Protein AF-A0A957IHB5-F1 (afdb_monomer_lite)

pLDDT: mean 93.94, std 7.23, range [44.59, 98.75]

Foldseek 3Di:
DLLLQLLVLLLVLCVVQVVVVLNVLSVVSNVVCVVLCVQCPPVHPDDCPPVNVVVSVVSLVVSLVVRDQVPADPLQLNCLSCLLCVQVVLQLCLLCVLCVVVVHDSPDDDQLGQLSLVVVVVDDSNRSVVVSSVSSNVSSVVSVVSRVDDNVRRVVVVVVSVVVSVVVSVVSSVVVVD

Secondary structure (DSSP, 8-state):
-HHHHHHHHHHHHHHHTT-HHHHHHHHHHHHHHHHHHHHHSSSPSS--HHHHHHHHHHHHHHHHHH---TTS-HHHHTTHHHHHTHHHHHHHHHHHHHHHHTT--TTS--S-SHHHHHHHTT--HHHHHHHHHHHHHHHHHHHHHHHH--HHHHHHHHHHHHHHHHHHHHHHHHTT--

Structure (mmCIF, N/CA/C/O backbone):
data_AF-A0A957IHB5-F1
#
_entry.id   AF-A0A957IHB5-F1
#
loop_
_atom_site.group_PDB
_atom_site.id
_atom_site.type_symbol
_atom_site.label_atom_id
_atom_site.label_alt_id
_atom_site.label_comp_id
_atom_site.label_asym_id
_atom_site.label_entity_id
_atom_site.label_seq_id
_atom_site.pdbx_PDB_ins_code
_atom_site.Cartn_x
_atom_site.Cartn_y
_atom_site.Cartn_z
_atom_site.occupancy
_atom_site.B_iso_or_equiv
_atom_site.auth_seq_id
_atom_site.auth_comp_id
_atom_site.auth_asym_id
_atom_site.auth_atom_id
_atom_site.pdbx_PDB_model_num
ATOM 1 N N . GLY A 1 1 ? -1.964 -6.728 8.316 1.00 93.25 1 GLY A N 1
ATOM 2 C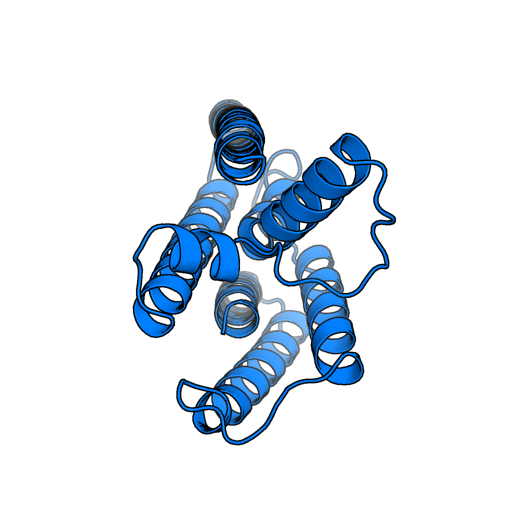 CA . GLY A 1 1 ? -2.882 -7.056 7.211 1.00 93.25 1 GLY A CA 1
ATOM 3 C C . GLY A 1 1 ? -2.445 -6.379 5.936 1.00 93.25 1 GLY A C 1
ATOM 4 O O . GLY A 1 1 ? -1.587 -6.915 5.257 1.00 93.25 1 GLY A O 1
ATOM 5 N N . VAL A 1 2 ? -2.941 -5.168 5.668 1.00 96.56 2 VAL A N 1
ATOM 6 C CA . VAL A 1 2 ? -2.570 -4.372 4.478 1.00 96.56 2 VAL A CA 1
ATOM 7 C C . VAL A 1 2 ? -1.049 -4.201 4.346 1.00 96.56 2 VAL A C 1
ATOM 9 O O . VAL A 1 2 ? -0.503 -4.424 3.274 1.00 96.56 2 VAL A O 1
ATOM 12 N N . SER A 1 3 ? -0.344 -3.939 5.452 1.00 97.50 3 SER A N 1
ATOM 13 C CA . SER A 1 3 ? 1.126 -3.877 5.469 1.00 97.50 3 SER A CA 1
ATOM 14 C C . SER A 1 3 ? 1.810 -5.183 5.049 1.00 97.50 3 SER A C 1
ATOM 16 O O . SER A 1 3 ? 2.853 -5.137 4.413 1.00 97.50 3 SER A O 1
ATOM 18 N N . ALA A 1 4 ? 1.218 -6.342 5.367 1.00 98.25 4 ALA A N 1
ATOM 19 C CA . ALA A 1 4 ? 1.737 -7.640 4.934 1.00 98.25 4 ALA A CA 1
ATOM 20 C C . ALA A 1 4 ? 1.576 -7.804 3.418 1.00 98.25 4 ALA A C 1
ATOM 22 O O . ALA A 1 4 ? 2.503 -8.237 2.751 1.00 98.25 4 ALA A O 1
ATOM 23 N N . VAL A 1 5 ? 0.424 -7.401 2.870 1.00 98.50 5 VAL A N 1
ATOM 24 C CA . VAL A 1 5 ? 0.186 -7.416 1.420 1.00 98.50 5 VAL A CA 1
ATOM 25 C C . VAL A 1 5 ? 1.230 -6.552 0.709 1.00 98.50 5 VAL A C 1
ATOM 27 O O . VAL A 1 5 ? 1.926 -7.049 -0.168 1.00 98.50 5 VAL A O 1
ATOM 30 N N . ALA A 1 6 ? 1.419 -5.304 1.145 1.00 98.56 6 ALA A N 1
ATOM 31 C CA . ALA A 1 6 ? 2.432 -4.417 0.574 1.00 98.56 6 ALA A CA 1
ATOM 32 C C . ALA A 1 6 ? 3.856 -4.996 0.687 1.00 98.56 6 ALA A C 1
ATOM 34 O O . ALA A 1 6 ? 4.586 -5.033 -0.302 1.00 98.56 6 ALA A O 1
ATOM 35 N N . ALA A 1 7 ? 4.232 -5.513 1.864 1.00 98.69 7 ALA A N 1
ATOM 36 C CA . ALA A 1 7 ? 5.534 -6.145 2.078 1.00 98.69 7 ALA A CA 1
ATOM 37 C C . ALA A 1 7 ? 5.755 -7.365 1.168 1.00 98.69 7 ALA A C 1
ATOM 39 O O . ALA A 1 7 ? 6.867 -7.562 0.694 1.00 98.69 7 ALA A O 1
ATOM 40 N N . ALA A 1 8 ? 4.713 -8.150 0.875 1.00 98.75 8 ALA A N 1
ATOM 41 C CA . ALA A 1 8 ? 4.806 -9.286 -0.040 1.00 98.75 8 ALA A CA 1
ATOM 42 C C . ALA A 1 8 ? 5.110 -8.855 -1.484 1.00 98.75 8 ALA A C 1
ATOM 44 O O . ALA A 1 8 ? 5.952 -9.472 -2.133 1.00 98.75 8 ALA A O 1
ATOM 45 N N . PHE A 1 9 ? 4.493 -7.774 -1.977 1.00 98.69 9 PHE A N 1
ATOM 46 C CA . PHE A 1 9 ? 4.814 -7.232 -3.304 1.00 98.69 9 PHE A CA 1
ATOM 47 C C . PHE A 1 9 ? 6.222 -6.640 -3.365 1.00 98.69 9 PHE A C 1
ATOM 49 O O . PHE A 1 9 ? 6.938 -6.883 -4.332 1.00 98.69 9 PHE A O 1
ATOM 56 N N . ILE A 1 10 ? 6.645 -5.910 -2.328 1.00 98.69 10 ILE A N 1
ATOM 57 C CA . ILE A 1 10 ? 8.015 -5.382 -2.244 1.00 98.69 10 ILE A CA 1
ATOM 58 C C . ILE A 1 10 ? 9.030 -6.528 -2.201 1.00 98.69 10 ILE A C 1
ATOM 60 O O . ILE A 1 10 ? 10.036 -6.470 -2.902 1.00 98.69 10 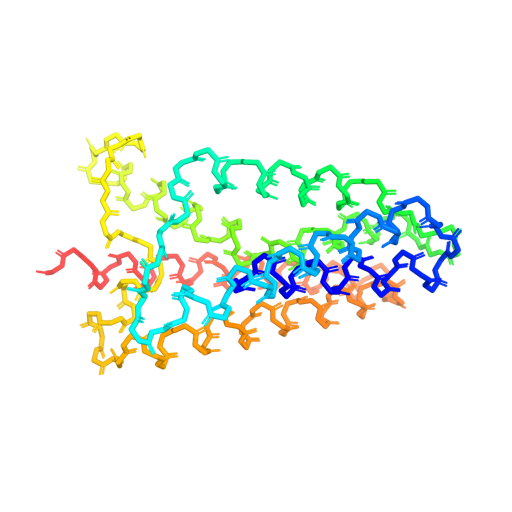ILE A O 1
ATOM 64 N N . LEU A 1 11 ? 8.761 -7.580 -1.421 1.00 98.75 11 LEU A N 1
ATOM 65 C CA . LEU A 1 11 ? 9.587 -8.784 -1.370 1.00 98.75 11 LEU A CA 1
ATOM 66 C C . LEU A 1 11 ? 9.712 -9.418 -2.755 1.00 98.75 11 LEU A C 1
ATOM 68 O O . LEU A 1 11 ? 10.826 -9.659 -3.209 1.00 98.75 11 LEU A O 1
ATOM 72 N N . LEU A 1 12 ? 8.584 -9.662 -3.424 1.00 98.44 12 LEU A N 1
ATOM 73 C CA . LEU A 1 12 ? 8.567 -10.267 -4.751 1.00 98.44 12 LEU A CA 1
ATOM 74 C C . LEU A 1 12 ? 9.377 -9.431 -5.746 1.00 98.44 12 LEU A C 1
ATOM 76 O O . LEU A 1 12 ? 10.279 -9.955 -6.389 1.00 98.44 12 LEU A O 1
ATOM 80 N N . LEU A 1 13 ? 9.092 -8.130 -5.842 1.00 98.06 13 LEU A N 1
ATOM 81 C CA . LEU A 1 13 ? 9.761 -7.234 -6.784 1.00 98.06 13 LEU A CA 1
ATOM 82 C C . LEU A 1 13 ? 11.247 -7.049 -6.468 1.00 98.06 13 LEU A C 1
ATOM 84 O O . LEU A 1 13 ? 12.061 -6.999 -7.387 1.00 98.06 13 LEU A O 1
ATOM 88 N N . GLY A 1 14 ? 11.612 -6.986 -5.188 1.00 98.06 14 GLY A N 1
ATOM 89 C CA . GLY A 1 14 ? 13.005 -6.941 -4.761 1.00 98.06 14 GLY A CA 1
ATOM 90 C C . GLY A 1 14 ? 13.748 -8.228 -5.119 1.00 98.06 14 GLY A C 1
ATOM 91 O O . GLY A 1 14 ? 14.864 -8.163 -5.623 1.00 98.06 14 GLY A O 1
ATOM 92 N N . ALA A 1 15 ? 13.118 -9.389 -4.920 1.00 97.94 15 ALA A N 1
ATOM 93 C CA . ALA A 1 15 ? 13.711 -10.687 -5.228 1.00 97.94 15 ALA A CA 1
ATOM 94 C C . ALA A 1 15 ? 13.920 -10.892 -6.737 1.00 97.94 15 ALA A C 1
ATOM 96 O O . ALA A 1 15 ? 14.992 -11.328 -7.137 1.00 97.94 15 ALA A O 1
ATOM 97 N N . VAL A 1 16 ? 12.940 -10.539 -7.578 1.00 96.50 16 VAL A N 1
ATOM 98 C CA . VAL A 1 16 ? 13.054 -10.706 -9.044 1.00 96.50 16 VAL A CA 1
ATOM 99 C C . VAL A 1 16 ? 13.991 -9.693 -9.711 1.00 96.50 16 VAL A C 1
ATOM 101 O O . VAL A 1 16 ? 14.364 -9.892 -10.860 1.00 96.50 16 VAL A O 1
ATOM 104 N N . ASN A 1 17 ? 14.362 -8.611 -9.018 1.00 95.94 17 ASN A N 1
ATOM 105 C CA . ASN A 1 17 ? 15.326 -7.611 -9.496 1.00 95.94 17 ASN A CA 1
ATOM 106 C C . ASN A 1 17 ? 16.670 -7.686 -8.742 1.00 95.94 17 ASN A C 1
ATOM 108 O O . ASN A 1 17 ? 17.372 -6.675 -8.660 1.00 95.94 17 ASN A O 1
ATOM 112 N N . ASP A 1 18 ? 16.993 -8.832 -8.131 1.00 96.81 18 ASP A N 1
ATOM 113 C CA . ASP A 1 18 ? 18.258 -9.104 -7.425 1.00 96.81 18 ASP A CA 1
ATOM 114 C C . ASP A 1 18 ? 18.619 -8.093 -6.313 1.00 96.81 18 ASP A C 1
ATOM 116 O O . ASP A 1 18 ? 19.776 -7.909 -5.929 1.00 96.81 18 ASP A O 1
ATOM 120 N N . GLN A 1 19 ? 17.617 -7.433 -5.732 1.00 97.62 19 GLN A N 1
ATOM 121 C CA . GLN A 1 19 ? 17.789 -6.464 -4.651 1.00 97.62 19 GLN A CA 1
ATOM 122 C C . GLN A 1 19 ? 17.733 -7.158 -3.295 1.00 97.62 19 GLN A C 1
ATOM 124 O O . GLN A 1 19 ? 16.772 -7.012 -2.536 1.00 97.62 19 GLN A O 1
ATOM 129 N N . PHE A 1 20 ? 18.800 -7.896 -2.978 1.00 97.00 20 PHE A N 1
ATOM 130 C CA . PHE A 1 20 ? 18.877 -8.744 -1.786 1.00 97.00 20 PHE A CA 1
ATOM 131 C C . PHE A 1 20 ? 18.517 -8.011 -0.487 1.00 97.00 20 PHE A C 1
ATOM 133 O O . PHE A 1 20 ? 17.715 -8.512 0.295 1.00 97.00 20 PHE A O 1
ATOM 140 N N . LEU A 1 21 ? 19.054 -6.805 -0.263 1.00 97.44 21 LEU A N 1
ATOM 141 C CA . LEU A 1 21 ? 18.781 -6.047 0.963 1.00 97.44 21 LEU A CA 1
ATOM 142 C C . LEU A 1 21 ? 17.301 -5.644 1.082 1.00 97.44 21 LEU A C 1
ATOM 144 O O . LEU A 1 21 ? 16.707 -5.800 2.147 1.00 97.44 21 LEU A O 1
ATOM 148 N N . VAL A 1 22 ? 16.694 -5.161 -0.009 1.00 98.06 22 VAL A N 1
ATOM 149 C CA . VAL A 1 22 ? 15.276 -4.763 -0.034 1.00 98.06 22 VAL A CA 1
ATOM 150 C C . VAL A 1 22 ? 14.387 -5.987 0.179 1.00 98.06 22 VAL A C 1
ATOM 152 O O . VAL A 1 22 ? 13.489 -5.952 1.019 1.00 98.06 22 VAL A O 1
ATOM 155 N N . ALA A 1 2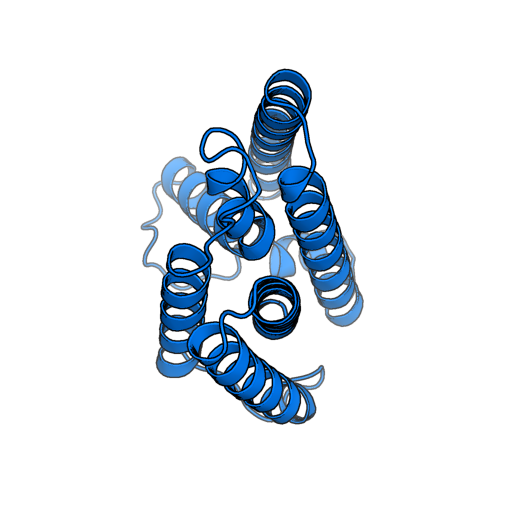3 ? 14.678 -7.087 -0.520 1.00 98.50 23 ALA A N 1
ATOM 156 C CA . ALA A 1 23 ? 13.954 -8.343 -0.391 1.00 98.50 23 ALA A CA 1
ATOM 157 C C . ALA A 1 23 ? 14.056 -8.916 1.033 1.00 98.50 23 ALA A C 1
ATOM 159 O O . ALA A 1 23 ? 13.038 -9.242 1.634 1.00 98.50 23 ALA A O 1
ATOM 160 N N . ALA A 1 24 ? 15.253 -8.978 1.621 1.00 98.44 24 ALA A N 1
ATOM 161 C CA . ALA A 1 24 ? 15.456 -9.512 2.967 1.00 98.44 24 ALA A CA 1
ATOM 162 C C . ALA A 1 24 ? 14.700 -8.701 4.035 1.00 98.44 24 ALA A C 1
ATOM 164 O O . ALA A 1 24 ? 14.026 -9.276 4.893 1.00 98.44 24 ALA A O 1
ATOM 165 N N . LEU A 1 25 ? 14.749 -7.367 3.958 1.00 98.44 25 LEU A N 1
ATOM 166 C CA . LEU A 1 25 ? 14.008 -6.495 4.873 1.00 98.44 25 LEU A CA 1
ATOM 167 C C . LEU A 1 25 ? 12.492 -6.603 4.669 1.00 98.44 25 LEU A C 1
ATOM 169 O O . LEU A 1 25 ? 11.746 -6.653 5.648 1.00 98.44 25 LEU A O 1
ATOM 173 N N . ALA A 1 26 ? 12.024 -6.701 3.422 1.00 98.62 26 ALA A N 1
ATOM 174 C CA . ALA A 1 26 ? 10.614 -6.919 3.119 1.00 98.62 26 ALA A CA 1
ATOM 175 C C . ALA A 1 26 ? 10.121 -8.292 3.610 1.00 98.62 26 ALA A C 1
ATOM 177 O O . ALA A 1 26 ? 9.017 -8.381 4.144 1.00 98.62 26 ALA A O 1
ATOM 178 N N . ALA A 1 27 ? 10.943 -9.343 3.514 1.00 98.75 27 ALA A N 1
ATOM 179 C CA . ALA A 1 27 ? 10.646 -10.663 4.071 1.00 98.75 27 ALA A CA 1
ATOM 180 C C . ALA A 1 27 ? 10.537 -10.628 5.600 1.00 98.75 27 ALA A C 1
ATOM 182 O O . ALA A 1 27 ? 9.577 -11.163 6.157 1.00 98.75 27 ALA A O 1
ATOM 183 N N . ALA A 1 28 ? 11.472 -9.959 6.282 1.00 98.62 28 ALA A N 1
ATOM 184 C CA . ALA A 1 28 ? 11.411 -9.775 7.730 1.00 98.62 28 ALA A CA 1
ATOM 185 C C . ALA A 1 28 ? 10.145 -9.004 8.144 1.00 98.62 28 ALA A C 1
ATOM 187 O O . ALA A 1 28 ? 9.440 -9.410 9.071 1.00 98.62 28 ALA A O 1
ATOM 188 N N . LEU A 1 29 ? 9.809 -7.936 7.413 1.00 98.31 29 LEU A N 1
ATOM 189 C CA . LEU A 1 29 ? 8.610 -7.133 7.646 1.00 98.31 29 LEU A CA 1
ATOM 190 C C . LEU A 1 29 ? 7.322 -7.930 7.408 1.00 98.31 29 LEU A C 1
ATOM 192 O O . LEU A 1 29 ? 6.391 -7.855 8.213 1.00 98.31 29 LEU A O 1
ATOM 196 N N . LEU A 1 30 ? 7.274 -8.720 6.332 1.00 98.69 30 LEU A N 1
ATOM 197 C CA . LEU A 1 30 ? 6.175 -9.630 6.026 1.00 98.69 30 LEU A CA 1
ATOM 198 C C . LEU A 1 30 ? 5.999 -10.658 7.148 1.00 98.69 30 LEU A C 1
ATOM 200 O O . LEU A 1 30 ? 4.892 -10.807 7.662 1.00 98.69 30 LEU A O 1
ATOM 204 N N . GLY A 1 31 ? 7.083 -11.309 7.576 1.00 98.56 31 GLY A N 1
ATOM 205 C CA . GLY A 1 31 ? 7.077 -12.277 8.672 1.00 98.56 31 GLY A CA 1
ATOM 206 C C . GLY A 1 31 ? 6.564 -11.673 9.981 1.00 98.56 31 GLY A C 1
ATOM 207 O O . GLY A 1 31 ? 5.651 -12.226 10.598 1.00 98.56 31 GLY A O 1
ATOM 208 N N . ALA A 1 32 ? 7.064 -10.494 10.360 1.00 97.94 32 ALA A N 1
ATOM 209 C CA . ALA A 1 32 ? 6.591 -9.761 11.533 1.00 97.94 32 ALA A CA 1
ATOM 210 C C . ALA A 1 32 ? 5.097 -9.410 11.425 1.00 97.94 32 ALA A C 1
ATOM 212 O O . ALA A 1 32 ? 4.332 -9.623 12.368 1.00 97.94 32 ALA A O 1
ATOM 213 N N . CYS A 1 33 ? 4.651 -8.933 10.258 1.00 97.88 33 CYS A N 1
ATOM 214 C CA . CYS A 1 33 ? 3.249 -8.604 10.023 1.00 97.88 33 CYS A CA 1
ATOM 215 C C . CYS A 1 33 ? 2.338 -9.835 10.088 1.00 97.88 33 CYS A C 1
ATOM 217 O O . CYS A 1 33 ? 1.242 -9.728 10.633 1.00 97.88 33 CYS A O 1
ATOM 219 N N . LEU A 1 34 ? 2.752 -10.982 9.539 1.00 97.81 34 LEU A N 1
ATOM 220 C CA . LEU A 1 34 ? 1.982 -12.230 9.581 1.00 97.81 34 LEU A CA 1
ATOM 221 C C . LEU A 1 34 ? 1.918 -12.802 11.003 1.00 97.81 34 LEU A C 1
ATOM 223 O O . LEU A 1 34 ? 0.836 -13.174 11.463 1.00 97.81 34 LEU A O 1
ATOM 227 N N . GLY A 1 35 ? 3.043 -12.795 11.725 1.00 97.19 35 GLY A N 1
ATOM 228 C CA . GLY A 1 35 ? 3.108 -13.193 13.131 1.00 97.19 35 GLY A CA 1
ATOM 229 C C . GLY A 1 35 ? 2.197 -12.335 14.010 1.00 97.19 35 GLY A C 1
ATOM 230 O O . GLY A 1 35 ? 1.382 -12.866 14.761 1.00 97.19 35 GLY A O 1
ATOM 231 N N . PHE A 1 36 ? 2.246 -11.009 13.852 1.00 96.75 36 PHE A N 1
ATOM 232 C CA . PHE A 1 36 ? 1.334 -10.088 14.532 1.00 96.75 36 PHE A CA 1
ATOM 233 C C . PHE A 1 36 ? -0.130 -10.318 14.124 1.00 96.75 36 PHE A C 1
ATOM 235 O O . PHE A 1 36 ? -1.020 -10.377 14.977 1.00 96.75 36 PHE A O 1
ATOM 242 N N . LEU A 1 37 ? -0.395 -10.496 12.823 1.00 95.19 37 LEU A N 1
ATOM 243 C CA . LEU A 1 37 ? -1.746 -10.676 12.294 1.00 95.19 37 LEU A CA 1
ATOM 244 C C . LEU A 1 37 ? -2.431 -11.903 12.893 1.00 95.19 37 LEU A C 1
ATOM 246 O O . LEU A 1 37 ? -3.622 -11.834 13.166 1.00 95.19 37 LEU A O 1
ATOM 250 N N . ARG A 1 38 ? -1.703 -12.986 13.188 1.00 95.62 38 ARG A N 1
ATOM 251 C CA . ARG A 1 38 ? -2.271 -14.173 13.848 1.00 95.62 38 ARG A CA 1
ATOM 252 C C . ARG A 1 38 ? -2.991 -13.853 15.166 1.00 95.62 38 ARG A C 1
ATOM 254 O O . ARG A 1 38 ? -3.970 -14.534 15.488 1.00 95.62 38 ARG A O 1
ATOM 261 N N . TYR A 1 39 ? -2.514 -12.849 15.903 1.00 95.56 39 TYR A N 1
ATOM 262 C CA . TYR A 1 39 ? -3.077 -12.395 17.181 1.00 95.56 39 TYR A CA 1
ATOM 263 C C . TYR A 1 39 ? -3.975 -11.160 17.043 1.00 95.56 39 TYR A C 1
ATOM 265 O O . TYR A 1 39 ? -4.820 -10.918 17.904 1.00 95.56 39 TYR A O 1
ATOM 273 N N . ASN A 1 40 ? -3.803 -10.377 15.980 1.00 95.38 40 ASN A N 1
ATOM 274 C CA . ASN A 1 40 ? -4.593 -9.177 15.710 1.00 95.38 40 ASN A CA 1
ATOM 275 C C . ASN A 1 40 ? -5.835 -9.441 14.831 1.00 95.38 40 ASN A C 1
ATOM 277 O O . ASN A 1 40 ? -6.741 -8.613 14.790 1.00 95.38 40 ASN A O 1
ATOM 281 N N . PHE A 1 41 ? -5.912 -10.584 14.143 1.00 90.88 41 PHE A N 1
ATOM 282 C CA . PHE A 1 41 ? -7.068 -10.945 13.322 1.00 90.88 41 PHE A CA 1
ATOM 283 C C . PHE A 1 41 ? -8.330 -11.122 14.175 1.00 90.88 41 PHE A C 1
ATOM 285 O O . PHE A 1 41 ? -8.260 -11.592 15.306 1.00 90.88 41 PHE A O 1
ATOM 292 N N . TYR A 1 42 ? -9.494 -10.759 13.630 1.00 86.88 42 TYR A N 1
ATOM 293 C CA . TYR A 1 42 ? -10.736 -10.692 14.401 1.00 86.88 42 TYR A CA 1
ATOM 294 C C . TYR A 1 42 ? -11.150 -12.060 14.996 1.00 86.88 42 TYR A C 1
ATOM 296 O O . TYR A 1 42 ? -11.367 -13.009 14.224 1.00 86.88 42 TYR A O 1
ATOM 304 N N . PRO A 1 43 ? -11.398 -12.156 16.321 1.00 89.06 43 PRO A N 1
ATOM 305 C CA . PRO A 1 43 ? -11.336 -11.094 17.340 1.00 89.06 43 PRO A CA 1
ATOM 306 C C . PRO A 1 43 ? -9.902 -10.802 17.831 1.00 89.06 43 PRO A C 1
ATOM 308 O O . PRO A 1 43 ? -9.171 -11.713 18.221 1.00 89.06 43 PRO A O 1
ATOM 311 N N . ALA A 1 44 ? -9.512 -9.521 17.832 1.00 90.12 44 ALA A N 1
ATOM 312 C CA . ALA A 1 44 ? -8.144 -9.090 18.126 1.00 90.12 44 ALA A CA 1
ATOM 313 C C . ALA A 1 44 ? -7.773 -9.277 19.608 1.00 90.12 44 ALA A C 1
ATOM 315 O O . ALA A 1 44 ? -8.511 -8.855 20.495 1.00 90.12 44 ALA A O 1
ATOM 316 N N . LYS A 1 45 ? -6.598 -9.864 19.863 1.00 93.56 45 LYS A N 1
ATOM 317 C CA . LYS A 1 45 ? -6.027 -10.061 21.211 1.00 93.56 45 LYS A CA 1
ATOM 318 C C . LYS A 1 45 ? -4.980 -9.014 21.578 1.00 93.56 45 LYS A C 1
ATOM 320 O O . LYS A 1 45 ? -4.786 -8.724 22.751 1.00 93.56 45 LYS A O 1
ATOM 325 N N . ILE A 1 46 ? -4.298 -8.473 20.572 1.00 93.75 46 ILE A N 1
ATOM 326 C CA . ILE A 1 46 ? -3.301 -7.410 20.708 1.00 93.75 46 ILE A CA 1
ATOM 327 C C . ILE A 1 46 ? -3.588 -6.314 19.683 1.00 93.75 46 ILE A C 1
ATOM 329 O O . ILE A 1 46 ? -4.037 -6.600 18.568 1.00 93.75 46 ILE A O 1
ATOM 333 N N . PHE A 1 47 ? -3.317 -5.065 20.055 1.00 91.31 47 PHE A N 1
ATOM 334 C CA . PHE A 1 47 ? -3.466 -3.893 19.194 1.00 91.31 47 PHE A CA 1
ATOM 335 C C . PHE A 1 47 ? -2.092 -3.329 18.835 1.00 91.31 47 PHE A C 1
ATOM 337 O O . PHE A 1 47 ? -1.156 -3.417 19.621 1.00 91.31 47 PHE A O 1
ATOM 344 N N . MET A 1 48 ? -1.973 -2.777 17.628 1.00 92.94 48 MET A N 1
ATOM 345 C CA . MET A 1 48 ? -0.692 -2.317 17.081 1.00 92.94 48 MET A CA 1
ATOM 346 C C . MET A 1 48 ? -0.172 -1.055 17.783 1.00 92.94 48 MET A C 1
ATOM 348 O O . MET A 1 48 ? 1.034 -0.915 17.972 1.00 92.94 48 MET A O 1
ATOM 352 N N . GLY A 1 49 ? -1.086 -0.155 18.165 1.00 90.00 49 GLY A N 1
ATOM 353 C CA . GLY A 1 49 ? -0.750 1.181 18.655 1.00 90.00 49 GLY A CA 1
ATOM 354 C C . GLY A 1 49 ? -0.054 2.050 17.600 1.00 90.00 49 GLY A C 1
ATOM 355 O O . GLY A 1 49 ? 0.305 1.579 16.518 1.00 90.00 49 GLY A O 1
ATOM 356 N N . ASP A 1 50 ? 0.166 3.319 17.940 1.00 88.75 50 ASP A N 1
ATOM 357 C CA . ASP A 1 50 ? 0.753 4.296 17.013 1.00 88.75 50 ASP A CA 1
ATOM 358 C C . ASP A 1 50 ? 2.214 3.976 16.682 1.00 88.75 50 ASP A C 1
ATOM 360 O O . ASP A 1 50 ? 2.638 4.097 15.532 1.00 88.75 50 ASP A O 1
ATOM 364 N N . ALA A 1 51 ? 2.975 3.492 17.671 1.00 89.88 51 ALA A N 1
ATOM 365 C CA . ALA A 1 51 ? 4.373 3.110 17.487 1.00 89.88 51 ALA A CA 1
ATOM 366 C C . ALA A 1 51 ? 4.530 2.041 16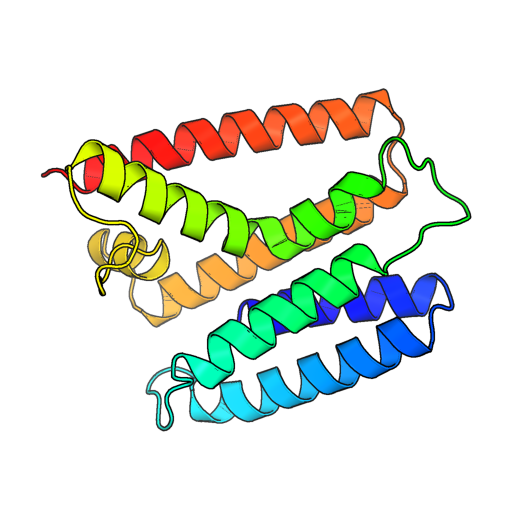.393 1.00 89.88 51 ALA A C 1
ATOM 368 O O . ALA A 1 51 ? 5.377 2.175 15.510 1.00 89.88 51 ALA A O 1
ATOM 369 N N . GLY A 1 52 ? 3.678 1.009 16.408 1.00 92.56 52 GLY A N 1
ATOM 370 C CA . GLY A 1 52 ? 3.702 -0.043 15.398 1.00 92.56 52 GLY A CA 1
ATOM 371 C C . GLY A 1 52 ? 3.264 0.459 14.023 1.00 92.56 52 GLY A C 1
ATOM 372 O O . GLY A 1 52 ? 3.944 0.198 13.032 1.00 92.56 52 GLY A O 1
ATOM 373 N N . SER A 1 53 ? 2.159 1.206 13.937 1.00 92.56 53 SER A N 1
ATOM 374 C CA . SER A 1 53 ? 1.628 1.648 12.642 1.00 92.56 53 SER A CA 1
ATOM 375 C C . SER A 1 53 ? 2.539 2.651 11.938 1.00 92.56 53 SER A C 1
ATOM 377 O O . SER A 1 53 ? 2.737 2.537 10.728 1.00 92.56 53 SER A O 1
ATOM 379 N N . LEU A 1 54 ? 3.130 3.595 12.679 1.00 93.56 54 LEU A N 1
ATOM 380 C CA . LEU A 1 54 ? 4.057 4.582 12.120 1.00 93.56 54 LEU A CA 1
ATOM 381 C C . LEU A 1 54 ? 5.358 3.918 11.661 1.00 93.56 54 LEU A C 1
ATOM 383 O O . LEU A 1 54 ? 5.833 4.202 10.563 1.00 93.56 54 LEU A O 1
ATOM 387 N N . PHE A 1 55 ? 5.890 2.979 12.449 1.00 96.00 55 PHE A N 1
ATOM 388 C CA . PHE A 1 55 ? 7.079 2.213 12.078 1.00 96.00 55 PHE A CA 1
ATOM 389 C C . PHE A 1 55 ? 6.864 1.387 10.803 1.00 96.00 55 PHE A C 1
ATOM 391 O O . PHE A 1 55 ? 7.679 1.450 9.882 1.00 96.00 55 PHE A O 1
ATOM 398 N N . LEU A 1 56 ? 5.748 0.652 10.709 1.00 97.06 56 LEU A N 1
ATOM 399 C CA . LEU A 1 56 ? 5.424 -0.126 9.510 1.00 97.06 56 LEU A CA 1
ATOM 400 C C . LEU A 1 56 ? 5.230 0.772 8.284 1.00 97.06 56 LEU A C 1
ATOM 402 O O . LEU A 1 56 ? 5.728 0.440 7.211 1.00 97.06 56 LEU A O 1
ATOM 406 N N . GLY A 1 57 ? 4.524 1.896 8.433 1.00 96.19 57 GLY A N 1
ATOM 407 C CA . GLY A 1 57 ? 4.328 2.861 7.350 1.00 96.19 57 GLY A CA 1
ATOM 408 C C . GLY A 1 57 ? 5.652 3.434 6.844 1.00 96.19 57 GLY A C 1
ATOM 409 O O . GLY A 1 57 ? 5.896 3.439 5.638 1.00 96.19 57 GLY A O 1
ATOM 410 N N . PHE A 1 58 ? 6.535 3.837 7.762 1.00 97.12 58 PHE A N 1
ATOM 411 C CA . PHE A 1 58 ? 7.869 4.337 7.435 1.00 97.12 58 PHE A CA 1
ATOM 412 C C . PHE A 1 58 ? 8.710 3.292 6.695 1.00 97.12 58 PHE A C 1
ATOM 414 O O . PHE A 1 58 ? 9.230 3.581 5.618 1.00 97.12 58 PHE A O 1
ATOM 421 N N . LEU A 1 59 ? 8.812 2.067 7.223 1.00 98.06 59 LEU A N 1
ATOM 422 C CA . LEU A 1 59 ? 9.595 1.013 6.575 1.00 98.06 59 LEU A CA 1
ATOM 423 C C . LEU A 1 59 ? 9.060 0.666 5.186 1.00 98.06 59 LEU A C 1
ATOM 425 O O . LEU A 1 59 ? 9.847 0.528 4.255 1.00 98.06 59 LEU A O 1
ATOM 429 N N . LEU A 1 60 ? 7.741 0.556 5.022 1.00 98.31 60 LEU A N 1
ATOM 430 C CA . LEU A 1 60 ? 7.138 0.296 3.715 1.00 98.31 60 LEU A CA 1
ATOM 431 C C . LEU A 1 60 ? 7.434 1.413 2.710 1.00 98.31 60 LEU A C 1
ATOM 433 O O . LEU A 1 60 ? 7.736 1.116 1.557 1.00 98.31 60 LEU A O 1
ATOM 437 N N . ALA A 1 61 ? 7.386 2.677 3.139 1.00 97.75 61 ALA A N 1
ATOM 438 C CA . ALA A 1 61 ? 7.732 3.810 2.288 1.00 97.75 61 ALA A CA 1
ATOM 439 C C . ALA A 1 61 ? 9.211 3.774 1.874 1.00 97.75 61 ALA A C 1
ATOM 441 O O . ALA A 1 61 ? 9.518 3.886 0.690 1.00 97.75 61 ALA A O 1
ATOM 442 N N . VAL A 1 62 ? 10.125 3.550 2.826 1.00 98.19 62 VAL A N 1
ATOM 443 C CA . VAL A 1 62 ? 11.567 3.449 2.549 1.00 98.19 62 VAL A CA 1
ATOM 444 C C . VAL A 1 62 ? 11.863 2.297 1.592 1.00 98.19 62 VAL A C 1
ATOM 446 O O . VAL A 1 62 ? 12.560 2.496 0.601 1.00 98.19 62 VAL A O 1
ATOM 449 N N . LEU A 1 63 ? 11.318 1.107 1.851 1.00 98.31 63 LEU A N 1
ATOM 450 C CA . LEU A 1 63 ? 11.533 -0.054 0.988 1.00 98.31 63 LEU A CA 1
ATOM 451 C C . LEU A 1 63 ? 10.914 0.146 -0.402 1.00 98.31 63 LEU A C 1
ATOM 453 O O . LEU A 1 63 ? 11.529 -0.232 -1.393 1.00 98.31 63 LEU A O 1
ATOM 457 N N . GLY A 1 64 ? 9.744 0.784 -0.485 1.00 97.25 64 GLY A N 1
ATOM 458 C CA . GLY A 1 64 ? 9.117 1.148 -1.753 1.00 97.25 64 GLY A CA 1
ATOM 459 C C . GLY A 1 64 ? 9.964 2.121 -2.578 1.00 97.25 64 GLY A C 1
ATOM 460 O O . GLY A 1 64 ? 10.112 1.923 -3.778 1.00 97.25 64 GLY A O 1
ATOM 461 N N . ILE A 1 65 ? 10.563 3.135 -1.946 1.00 96.69 65 ILE A N 1
ATOM 462 C CA . ILE A 1 65 ? 11.465 4.095 -2.610 1.00 96.69 65 ILE A CA 1
ATOM 463 C C . ILE A 1 65 ? 12.777 3.425 -3.045 1.00 96.69 65 ILE A C 1
ATOM 465 O O . ILE A 1 65 ? 13.339 3.780 -4.077 1.00 96.69 65 ILE A O 1
ATOM 469 N N . GLN A 1 66 ? 13.281 2.470 -2.261 1.00 97.00 66 GLN A N 1
ATOM 470 C CA . GLN A 1 66 ? 14.525 1.757 -2.565 1.00 97.00 66 GLN A CA 1
ATOM 471 C C . GLN A 1 66 ? 14.381 0.722 -3.686 1.00 97.00 66 GLN A C 1
ATOM 473 O O . GLN A 1 66 ? 15.409 0.283 -4.202 1.00 97.00 66 GLN A O 1
ATOM 478 N N . LEU A 1 67 ? 13.157 0.343 -4.073 1.00 96.69 67 LEU A N 1
ATOM 479 C CA . LEU A 1 67 ? 12.934 -0.544 -5.213 1.00 96.69 67 LEU A CA 1
ATOM 480 C C . LEU A 1 67 ? 13.465 0.086 -6.501 1.00 96.69 67 LEU A C 1
ATOM 482 O O . LEU A 1 67 ? 13.105 1.199 -6.880 1.00 96.69 67 LEU A O 1
ATOM 486 N N . ARG A 1 68 ? 14.306 -0.669 -7.203 1.00 95.38 68 ARG A N 1
ATOM 487 C CA . ARG A 1 68 ? 14.874 -0.297 -8.502 1.00 95.38 68 ARG A CA 1
ATOM 488 C C . ARG A 1 68 ? 14.376 -1.235 -9.590 1.00 95.38 68 ARG A C 1
ATOM 490 O O . ARG A 1 68 ? 14.086 -2.397 -9.331 1.00 95.38 68 ARG A O 1
ATOM 497 N N . PHE A 1 69 ? 14.331 -0.741 -10.820 1.00 96.00 69 PHE A N 1
ATOM 498 C CA . PHE A 1 69 ? 13.907 -1.527 -11.980 1.00 96.00 69 PHE A CA 1
ATOM 499 C C . PHE A 1 69 ? 14.879 -1.281 -13.143 1.00 96.00 69 PHE A C 1
ATOM 501 O O . PHE A 1 69 ? 14.546 -0.543 -14.067 1.00 96.00 69 PHE A O 1
ATOM 508 N N . PRO A 1 70 ? 16.115 -1.823 -13.086 1.00 91.25 70 PRO A N 1
ATOM 509 C CA . PRO A 1 70 ? 17.194 -1.445 -14.007 1.00 91.25 70 PRO A CA 1
ATOM 510 C C . PRO A 1 70 ? 16.906 -1.740 -15.483 1.00 91.25 70 PRO A C 1
ATOM 512 O O . PRO A 1 70 ? 17.460 -1.078 -16.353 1.00 91.25 70 PRO A O 1
ATOM 515 N N . GLN A 1 71 ? 16.053 -2.730 -15.757 1.00 90.06 71 GLN A N 1
ATOM 516 C CA . GLN A 1 71 ? 15.708 -3.175 -17.110 1.00 90.06 71 GLN A CA 1
ATOM 517 C C . GLN A 1 71 ? 14.446 -2.496 -17.666 1.00 90.06 71 GLN A C 1
ATOM 519 O O . GLN A 1 71 ? 14.009 -2.809 -18.770 1.00 90.06 71 GLN A O 1
ATOM 524 N N . ASN A 1 72 ? 13.831 -1.586 -16.906 1.00 93.06 72 ASN A N 1
ATOM 525 C CA . ASN A 1 72 ? 12.525 -1.011 -17.212 1.00 93.06 72 ASN A CA 1
ATOM 526 C C . ASN A 1 72 ? 12.601 0.521 -17.285 1.00 93.06 72 ASN A C 1
ATOM 528 O O . ASN A 1 72 ? 13.542 1.153 -16.807 1.00 93.06 72 ASN A O 1
ATOM 532 N N . SER A 1 73 ? 11.588 1.147 -17.888 1.00 92.19 73 SER A N 1
ATOM 533 C CA . SER A 1 73 ? 11.557 2.603 -18.039 1.00 92.19 73 SER A CA 1
ATOM 534 C C . SER A 1 73 ? 11.276 3.308 -16.711 1.00 92.19 73 SER A C 1
ATOM 536 O O . SER A 1 73 ? 10.186 3.187 -16.148 1.00 92.19 73 SER A O 1
ATOM 538 N N . ASN A 1 74 ? 12.219 4.145 -16.268 1.00 93.31 74 ASN A N 1
ATOM 539 C CA . ASN A 1 74 ? 12.059 4.997 -15.083 1.00 93.31 74 ASN A CA 1
ATOM 540 C C . ASN A 1 74 ? 10.880 5.980 -15.190 1.00 93.31 74 ASN A C 1
ATOM 542 O O . ASN A 1 74 ? 10.366 6.425 -14.168 1.00 93.31 74 ASN A O 1
ATOM 546 N N . PHE A 1 75 ? 10.414 6.294 -16.406 1.00 94.81 75 PHE A N 1
ATOM 547 C CA . PHE A 1 75 ? 9.235 7.142 -16.623 1.00 94.81 75 PHE A CA 1
ATOM 548 C C . PHE A 1 75 ? 7.919 6.477 -16.199 1.00 94.81 75 PHE A C 1
ATOM 550 O O . PHE A 1 75 ? 6.916 7.166 -16.036 1.00 94.81 75 PHE A O 1
ATOM 557 N N . VAL A 1 76 ? 7.922 5.157 -15.998 1.00 95.81 76 VAL A N 1
ATOM 558 C CA . VAL A 1 76 ? 6.737 4.372 -15.626 1.00 95.81 76 VAL A CA 1
ATOM 559 C C . VAL A 1 76 ? 6.918 3.725 -14.252 1.00 95.81 76 VAL A C 1
ATOM 561 O O . VAL A 1 76 ? 6.013 3.747 -13.419 1.00 95.81 76 VAL A O 1
ATOM 564 N N . THR A 1 77 ? 8.109 3.200 -13.960 1.00 96.25 77 THR A N 1
ATOM 565 C CA . THR A 1 77 ? 8.355 2.392 -12.756 1.00 96.25 77 THR A CA 1
ATOM 566 C C . THR A 1 77 ? 8.321 3.174 -11.442 1.00 96.25 77 THR A C 1
ATOM 568 O O . THR A 1 77 ? 8.101 2.577 -10.389 1.00 96.25 77 THR A O 1
ATOM 571 N N . TRP A 1 78 ? 8.433 4.506 -11.472 1.00 96.12 78 TRP A N 1
ATOM 572 C CA . TRP A 1 78 ? 8.242 5.349 -10.283 1.00 96.12 78 TRP A CA 1
ATOM 573 C C . TRP A 1 78 ? 6.845 5.181 -9.651 1.00 96.12 78 TRP A C 1
ATOM 575 O O . TRP A 1 78 ? 6.669 5.415 -8.456 1.00 96.12 78 TRP A O 1
ATOM 585 N N . MET A 1 79 ? 5.853 4.741 -10.436 1.00 97.75 79 MET A N 1
ATOM 586 C CA . MET A 1 79 ? 4.471 4.526 -9.994 1.00 97.75 79 MET A CA 1
ATOM 587 C C . MET A 1 79 ? 4.306 3.230 -9.193 1.00 97.75 79 MET A C 1
ATOM 589 O O . MET A 1 79 ? 3.340 3.086 -8.448 1.00 97.75 79 MET A O 1
ATOM 593 N N . VAL A 1 80 ? 5.237 2.279 -9.314 1.00 98.06 80 VAL A N 1
ATOM 594 C CA . VAL A 1 80 ? 5.147 0.954 -8.679 1.00 98.06 80 VAL A CA 1
ATOM 595 C C . VAL A 1 80 ? 4.965 1.040 -7.156 1.00 98.06 80 VAL A C 1
ATOM 597 O O . VAL A 1 80 ? 3.976 0.492 -6.659 1.00 98.06 80 VAL A O 1
ATOM 600 N N . PRO A 1 81 ? 5.819 1.749 -6.387 1.00 97.38 81 PRO A N 1
ATOM 601 C CA . PRO A 1 81 ? 5.602 1.894 -4.947 1.00 97.38 81 PRO A CA 1
ATOM 602 C C . PRO A 1 81 ? 4.304 2.637 -4.604 1.00 97.38 81 PRO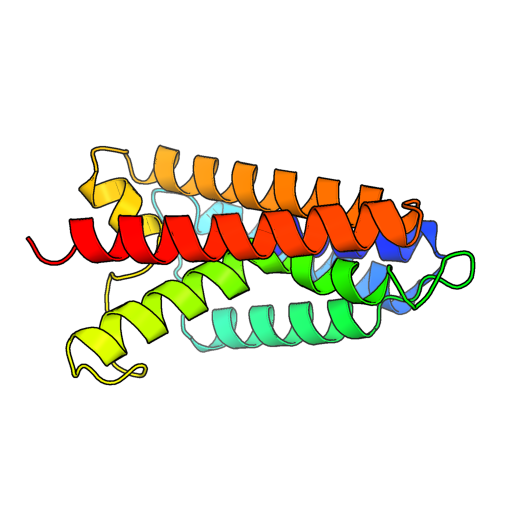 A C 1
ATOM 604 O O . PRO A 1 81 ? 3.686 2.333 -3.584 1.00 97.38 81 PRO A O 1
ATOM 607 N N . VAL A 1 82 ? 3.847 3.556 -5.464 1.00 98.00 82 VAL A N 1
ATOM 608 C CA . VAL A 1 82 ? 2.569 4.265 -5.285 1.00 98.00 82 VAL A CA 1
ATOM 609 C C . VAL A 1 82 ? 1.392 3.300 -5.395 1.00 98.00 82 VAL A C 1
ATOM 611 O O . VAL A 1 82 ? 0.489 3.365 -4.570 1.00 98.00 82 VAL A O 1
ATOM 614 N N . PHE A 1 83 ? 1.408 2.370 -6.353 1.00 98.44 83 PHE A N 1
ATOM 615 C CA . PHE A 1 83 ? 0.368 1.346 -6.479 1.00 98.44 83 PHE A CA 1
ATOM 616 C C . PHE A 1 83 ? 0.409 0.334 -5.332 1.00 98.44 83 PHE A C 1
ATOM 618 O O . PHE A 1 83 ? -0.629 0.048 -4.738 1.00 98.44 83 PHE A O 1
ATOM 625 N N . ILE A 1 84 ? 1.592 -0.148 -4.942 1.00 98.44 84 ILE A N 1
ATOM 626 C CA . ILE A 1 84 ? 1.739 -1.079 -3.809 1.00 98.44 84 ILE A CA 1
ATOM 627 C C . ILE A 1 84 ? 1.193 -0.469 -2.508 1.00 98.44 84 ILE A C 1
ATOM 629 O O . ILE A 1 84 ? 0.536 -1.152 -1.720 1.00 98.44 84 ILE A O 1
ATOM 633 N N . LEU A 1 85 ? 1.428 0.828 -2.293 1.00 98.06 85 LEU A N 1
ATOM 634 C CA . LEU A 1 85 ? 0.929 1.587 -1.143 1.00 98.06 85 LEU A CA 1
ATOM 635 C C . LEU A 1 85 ? -0.373 2.338 -1.441 1.00 98.06 85 LEU A C 1
ATOM 637 O O . LEU A 1 85 ? -0.806 3.164 -0.635 1.00 98.06 85 LEU A O 1
ATOM 641 N N . GLY A 1 86 ? -1.027 2.031 -2.561 1.00 97.81 86 GLY A N 1
ATOM 642 C CA . GLY A 1 86 ? -2.151 2.812 -3.063 1.00 97.81 86 GLY A CA 1
ATOM 643 C C . GLY A 1 86 ? -3.325 2.817 -2.095 1.00 97.81 86 GLY A C 1
ATOM 644 O O . GLY A 1 86 ? -3.942 3.856 -1.890 1.00 97.81 86 GLY A O 1
ATOM 645 N N . LEU A 1 87 ? -3.589 1.692 -1.421 1.00 97.31 87 LEU A N 1
ATOM 646 C CA . LEU A 1 87 ? -4.647 1.623 -0.418 1.00 97.31 87 LEU A CA 1
ATOM 647 C C . LEU A 1 87 ? -4.348 2.488 0.830 1.00 97.31 87 LEU A C 1
ATOM 649 O O . LEU A 1 87 ? -5.208 3.297 1.176 1.00 97.31 87 LEU A O 1
ATOM 653 N N . PRO A 1 88 ? -3.180 2.378 1.501 1.00 95.69 88 PRO A N 1
ATOM 654 C CA . PRO A 1 88 ? -2.798 3.311 2.566 1.00 95.69 88 PRO A CA 1
ATOM 655 C C . PRO A 1 88 ? -2.839 4.791 2.155 1.00 95.69 88 PRO A C 1
ATOM 657 O O . PRO A 1 88 ? -3.363 5.616 2.902 1.00 95.69 88 PRO A O 1
ATOM 660 N N . ILE A 1 89 ? -2.331 5.126 0.962 1.00 97.12 89 ILE A N 1
ATOM 661 C CA . ILE A 1 89 ? -2.328 6.501 0.437 1.00 97.12 89 ILE A CA 1
ATOM 662 C C . ILE A 1 89 ? -3.763 6.996 0.225 1.00 97.12 89 ILE A C 1
ATOM 664 O O . ILE A 1 89 ? -4.108 8.104 0.638 1.00 97.12 89 ILE A O 1
ATOM 668 N N . PHE A 1 90 ? -4.612 6.171 -0.386 1.00 97.19 90 PHE A N 1
ATOM 669 C CA . PHE A 1 90 ? -6.021 6.473 -0.613 1.00 97.19 90 PHE A CA 1
ATOM 670 C C . PHE A 1 90 ? -6.775 6.692 0.701 1.00 97.19 90 PHE A C 1
ATOM 672 O O . PHE A 1 90 ? -7.478 7.688 0.841 1.00 97.19 90 PHE A O 1
ATOM 679 N N . ASP A 1 91 ? -6.614 5.791 1.671 1.00 94.94 91 ASP A N 1
ATOM 680 C CA . ASP A 1 91 ? -7.293 5.870 2.966 1.00 94.94 91 ASP A CA 1
ATOM 681 C C . ASP A 1 91 ? -6.897 7.138 3.734 1.00 94.94 91 ASP A C 1
ATOM 683 O O . ASP A 1 91 ? -7.764 7.875 4.206 1.00 94.94 91 ASP A O 1
ATOM 687 N N . MET A 1 92 ? -5.599 7.455 3.778 1.00 92.94 92 MET A N 1
ATOM 688 C CA . MET A 1 92 ? -5.112 8.689 4.395 1.00 92.94 92 MET A CA 1
ATOM 689 C C . MET A 1 92 ? -5.656 9.928 3.676 1.00 92.94 92 MET A C 1
ATOM 691 O O . MET A 1 92 ? -6.120 10.864 4.327 1.00 92.94 92 MET A O 1
ATOM 695 N N . THR A 1 93 ? -5.661 9.922 2.341 1.00 95.12 93 THR A N 1
ATOM 696 C CA . THR A 1 93 ? -6.170 11.041 1.538 1.00 95.12 93 THR A CA 1
ATOM 697 C C . THR A 1 93 ? -7.669 11.241 1.761 1.00 95.12 93 THR A C 1
ATOM 699 O O . THR A 1 93 ? -8.102 12.369 1.977 1.00 95.12 93 THR A O 1
ATOM 702 N N . LEU A 1 94 ? -8.458 10.162 1.790 1.00 94.75 94 LEU A N 1
ATOM 703 C CA . LEU A 1 94 ? -9.888 10.200 2.099 1.00 94.75 94 LEU A CA 1
ATOM 704 C C . LEU A 1 94 ? -10.148 10.788 3.489 1.00 94.75 94 LEU A C 1
ATOM 706 O O . LEU A 1 94 ? -11.008 11.655 3.637 1.00 94.75 94 LEU A O 1
ATOM 710 N N . VAL A 1 95 ? -9.422 10.321 4.508 1.00 92.94 95 VAL A N 1
ATOM 711 C CA . VAL A 1 95 ? -9.592 10.798 5.887 1.00 92.94 95 VAL A CA 1
ATOM 712 C C . VAL A 1 95 ? -9.243 12.280 5.994 1.00 92.94 95 VAL A C 1
ATOM 714 O O . VAL A 1 95 ? -10.034 13.044 6.549 1.00 92.94 95 VAL A O 1
ATOM 717 N N . ILE A 1 96 ? -8.106 12.704 5.435 1.00 93.38 96 ILE A N 1
ATOM 718 C CA . ILE A 1 96 ? -7.679 14.109 5.450 1.00 93.38 96 ILE A CA 1
ATOM 719 C C . ILE A 1 96 ? -8.695 14.980 4.709 1.00 93.38 96 ILE A C 1
ATOM 721 O O . ILE A 1 96 ? -9.180 15.959 5.270 1.00 93.38 96 ILE A O 1
ATOM 725 N N . PHE A 1 97 ? -9.068 14.604 3.485 1.00 93.31 97 PHE A N 1
ATOM 726 C CA . PHE A 1 97 ? -10.028 15.349 2.672 1.00 93.31 97 PHE A CA 1
ATOM 727 C C . PHE A 1 97 ? -11.384 15.506 3.375 1.00 93.31 97 PHE A C 1
ATOM 729 O O . PHE A 1 97 ? -11.888 16.620 3.513 1.00 93.31 97 PHE A O 1
ATOM 736 N N . SER A 1 98 ? -11.940 14.403 3.886 1.00 91.69 98 SER A N 1
ATOM 737 C CA . SER A 1 98 ? -13.219 14.381 4.607 1.00 91.69 98 SER A CA 1
ATOM 738 C C . SER A 1 98 ? -13.196 15.275 5.851 1.00 91.69 98 SER A C 1
ATOM 740 O O . SER A 1 98 ? -14.141 16.018 6.120 1.00 91.69 98 SER A O 1
ATOM 742 N N . ARG A 1 99 ? -12.092 15.251 6.609 1.00 91.62 99 ARG A N 1
ATOM 743 C CA . ARG A 1 99 ? -11.925 16.070 7.818 1.00 91.62 99 ARG A CA 1
ATOM 744 C C . ARG A 1 99 ? -11.806 17.550 7.498 1.00 91.62 99 ARG A C 1
ATOM 746 O O . ARG A 1 99 ? -12.522 18.343 8.104 1.00 91.62 99 ARG A O 1
ATOM 753 N N . LEU A 1 100 ? -10.987 17.909 6.511 1.00 91.88 100 LEU A N 1
ATOM 754 C CA . LEU A 1 100 ? -10.831 19.297 6.079 1.00 91.88 100 LEU A CA 1
ATOM 755 C C . LEU A 1 100 ? -12.157 19.885 5.576 1.00 91.88 100 LEU A C 1
ATOM 757 O O . LEU A 1 100 ? -12.505 20.998 5.962 1.00 91.88 100 LEU A O 1
ATOM 761 N N . ARG A 1 101 ? -12.954 19.120 4.814 1.00 91.12 101 ARG A N 1
ATOM 762 C CA . ARG A 1 101 ? -14.299 19.549 4.380 1.00 91.12 101 ARG A CA 1
ATOM 763 C C . ARG A 1 101 ? -15.268 19.804 5.534 1.00 91.12 101 ARG A C 1
ATOM 765 O O . ARG A 1 101 ? -16.171 20.622 5.395 1.00 91.12 101 ARG A O 1
ATOM 772 N N . ARG A 1 102 ? -15.091 19.110 6.659 1.00 89.81 102 ARG A N 1
ATOM 773 C CA . ARG A 1 102 ? -15.905 19.252 7.876 1.00 89.81 102 ARG A CA 1
ATOM 774 C C . ARG A 1 102 ? -15.309 20.232 8.894 1.00 89.81 102 ARG A C 1
ATOM 776 O O . ARG A 1 102 ? -15.858 20.362 9.982 1.00 89.81 102 ARG A O 1
ATOM 783 N N . GLY A 1 103 ? -14.180 20.878 8.583 1.00 89.62 103 GLY A N 1
ATOM 784 C CA . GLY A 1 103 ? -13.469 21.762 9.514 1.00 89.62 103 GLY A CA 1
ATOM 785 C C . GLY A 1 103 ? -12.833 21.041 10.711 1.00 89.62 103 GLY A C 1
ATOM 786 O O . GLY A 1 103 ? -12.547 21.669 11.726 1.00 89.62 103 GLY A O 1
ATOM 787 N N . VAL A 1 104 ? -12.622 19.724 10.620 1.00 88.81 104 VAL A N 1
ATOM 788 C CA . VAL A 1 104 ? -11.999 18.906 11.671 1.00 88.81 104 VAL A CA 1
ATOM 789 C C . VAL A 1 104 ? -10.500 18.782 11.401 1.00 88.81 104 VAL A C 1
ATOM 791 O O . VAL A 1 104 ? -10.075 18.598 10.261 1.00 88.81 104 VAL A O 1
ATOM 794 N N . SER A 1 105 ? -9.683 18.846 12.454 1.00 89.81 105 SER A N 1
ATOM 795 C CA . SER A 1 105 ? -8.236 18.651 12.330 1.00 89.81 105 SER A CA 1
ATOM 796 C C . SER A 1 105 ? -7.899 17.233 11.834 1.00 89.81 105 SER A C 1
ATOM 798 O O . SER A 1 105 ? -8.428 16.251 12.365 1.00 89.81 105 SER A O 1
ATOM 800 N N . PRO A 1 106 ? -6.968 17.080 10.872 1.00 85.44 106 PRO A N 1
ATOM 801 C CA . PRO A 1 106 ? -6.478 15.772 10.443 1.00 85.44 106 PRO A CA 1
ATOM 802 C C . PRO A 1 106 ? -5.883 14.919 11.568 1.00 85.44 106 PRO A C 1
ATOM 804 O O . PRO A 1 106 ? -5.961 13.697 11.487 1.00 85.44 106 PRO A O 1
ATOM 807 N N . ASN A 1 107 ? -5.349 15.538 12.626 1.00 80.88 107 ASN A N 1
ATOM 808 C CA . ASN A 1 107 ? -4.687 14.841 13.737 1.00 80.88 107 ASN A CA 1
ATOM 809 C C . ASN A 1 107 ? -5.659 14.333 14.813 1.00 80.88 107 ASN A C 1
ATOM 811 O O . ASN A 1 107 ? -5.240 13.724 15.795 1.00 80.88 107 ASN A O 1
ATOM 815 N N . THR A 1 108 ? -6.960 14.583 14.665 1.00 80.62 108 THR A N 1
ATOM 816 C CA . THR A 1 108 ? -7.962 14.102 15.617 1.00 80.62 108 THR A CA 1
ATOM 817 C C . THR A 1 108 ? -8.135 12.583 15.495 1.00 80.62 108 THR A C 1
ATOM 819 O O . THR A 1 108 ? -8.289 12.049 14.396 1.00 80.62 108 THR A O 1
ATOM 822 N N . ALA A 1 109 ? -8.139 11.854 16.613 1.00 75.12 109 ALA A N 1
ATOM 823 C CA . ALA A 1 109 ? -8.448 10.423 16.602 1.00 75.12 109 ALA A CA 1
ATOM 824 C C . ALA A 1 109 ? -9.897 10.196 16.126 1.00 75.12 109 ALA A C 1
ATOM 826 O O . ALA A 1 109 ? -10.817 10.870 16.585 1.00 75.12 109 ALA A O 1
ATOM 827 N N . GLY A 1 110 ? -10.124 9.254 15.207 1.00 74.50 110 GLY A N 1
ATOM 828 C CA . GLY A 1 110 ? -11.464 9.030 14.660 1.00 74.50 110 GLY A CA 1
ATOM 829 C C . GLY A 1 110 ? -11.612 7.726 13.884 1.00 74.50 110 GLY A C 1
ATOM 830 O O . GLY A 1 110 ? -10.635 7.098 13.488 1.00 74.50 110 GLY A O 1
ATOM 831 N N . LYS A 1 111 ? -12.865 7.319 13.664 1.00 75.62 111 LYS A N 1
ATOM 832 C CA . LYS A 1 111 ? -13.255 6.086 12.957 1.00 75.62 111 LYS A CA 1
ATOM 833 C C . LYS A 1 111 ? -13.664 6.394 11.512 1.00 75.62 111 LYS A C 1
ATOM 835 O O . LYS A 1 111 ? -14.731 5.988 11.054 1.00 75.62 111 LYS A O 1
ATOM 840 N N . ASP A 1 112 ? -12.836 7.167 10.813 1.00 82.75 112 ASP A N 1
ATOM 841 C CA . ASP A 1 112 ? -13.160 7.721 9.487 1.00 82.75 112 ASP A CA 1
ATOM 842 C C . ASP A 1 112 ? -12.480 6.980 8.331 1.00 82.75 112 ASP A C 1
ATOM 844 O O . ASP A 1 112 ? -12.688 7.333 7.171 1.00 82.75 112 ASP A O 1
ATOM 848 N N . HIS A 1 113 ? -11.689 5.957 8.646 1.00 90.81 113 HIS A N 1
ATOM 849 C CA . HIS A 1 113 ? -11.004 5.114 7.673 1.00 90.81 113 HIS A CA 1
ATOM 850 C C . HIS A 1 113 ? -11.990 4.312 6.816 1.00 90.81 113 HIS A C 1
ATOM 852 O O . HIS A 1 113 ? -13.120 4.023 7.230 1.00 90.81 113 HIS A O 1
ATOM 858 N N . VAL A 1 114 ? -11.543 3.889 5.635 1.00 92.19 114 VAL A N 1
ATOM 859 C CA . VAL A 1 114 ? -12.308 3.075 4.682 1.00 92.19 114 VAL A CA 1
ATOM 860 C C . VAL A 1 114 ? -12.876 1.826 5.358 1.00 92.19 114 VAL A C 1
ATOM 862 O O . VAL A 1 114 ? -14.032 1.487 5.125 1.00 92.19 114 VAL A O 1
ATOM 865 N N . SER A 1 115 ? -12.120 1.182 6.253 1.00 92.56 115 SER A N 1
ATOM 866 C CA . SER A 1 115 ? -12.590 0.019 7.022 1.00 92.56 115 SER A CA 1
ATOM 867 C C . SER A 1 115 ? -13.873 0.315 7.804 1.00 92.56 115 SER A C 1
ATOM 869 O O . SER A 1 115 ? -14.850 -0.425 7.707 1.00 92.56 115 SER A O 1
ATOM 871 N N . HIS A 1 116 ? -13.907 1.428 8.536 1.00 91.31 116 HIS A N 1
ATOM 872 C CA . HIS A 1 116 ? -15.080 1.852 9.293 1.00 91.31 116 HIS A CA 1
ATOM 873 C C . HIS A 1 116 ? -16.219 2.311 8.382 1.00 91.31 116 HIS A C 1
ATOM 875 O O . HIS A 1 116 ? -17.378 2.018 8.668 1.00 91.31 116 HIS A O 1
ATOM 881 N N . ARG A 1 117 ? -15.910 2.980 7.265 1.00 92.19 117 ARG A N 1
ATOM 882 C CA . ARG A 1 117 ? -16.913 3.376 6.263 1.00 92.19 117 ARG A CA 1
ATOM 883 C C . ARG A 1 117 ? -17.594 2.167 5.622 1.00 92.19 117 ARG A C 1
ATOM 885 O O . ARG A 1 117 ? -18.806 2.199 5.451 1.00 92.19 117 ARG A O 1
ATOM 892 N N . LEU A 1 118 ? -16.853 1.100 5.322 1.00 92.81 118 LEU A N 1
ATOM 893 C CA . LEU A 1 118 ? -17.420 -0.160 4.832 1.00 92.81 118 LEU A CA 1
ATOM 894 C C . LEU A 1 118 ? -18.335 -0.796 5.883 1.00 92.81 118 LEU A C 1
ATOM 896 O O . LEU A 1 118 ? -19.456 -1.174 5.561 1.00 92.81 118 LEU A O 1
ATOM 900 N N . VAL A 1 119 ? -17.918 -0.832 7.151 1.00 93.44 119 VAL A N 1
ATOM 901 C CA . VAL A 1 119 ? -18.775 -1.363 8.225 1.00 93.44 119 VAL A CA 1
ATOM 902 C C . VAL A 1 119 ? -20.070 -0.555 8.375 1.00 93.44 119 VAL A C 1
ATOM 904 O O . VAL A 1 119 ? -21.144 -1.137 8.498 1.00 93.44 119 VAL A O 1
ATOM 907 N N . ARG A 1 120 ? -20.013 0.782 8.272 1.00 90.75 120 ARG A N 1
ATOM 908 C CA . ARG A 1 120 ? -21.219 1.639 8.267 1.00 90.75 120 ARG A CA 1
ATOM 909 C C . ARG A 1 120 ? -22.167 1.359 7.095 1.00 90.75 120 ARG A C 1
ATOM 911 O O . ARG A 1 120 ? -23.349 1.652 7.202 1.00 90.75 120 ARG A O 1
ATOM 918 N N . ARG A 1 121 ? -21.670 0.778 5.999 1.00 90.44 121 ARG A N 1
ATOM 919 C CA . ARG A 1 121 ? -22.462 0.384 4.821 1.00 90.44 121 ARG A CA 1
ATOM 920 C C . ARG A 1 121 ? -23.035 -1.035 4.906 1.00 90.44 121 ARG A C 1
ATOM 922 O O . ARG A 1 121 ? -23.563 -1.524 3.915 1.00 90.44 121 ARG A O 1
ATOM 929 N N . GLY A 1 122 ? -22.934 -1.693 6.062 1.00 93.44 122 GLY A N 1
ATOM 930 C CA . GLY A 1 122 ? -23.548 -3.000 6.310 1.00 93.44 122 GLY A CA 1
ATOM 931 C C . GLY A 1 122 ? -22.612 -4.200 6.161 1.00 93.44 122 GLY A C 1
ATOM 932 O O . GLY A 1 122 ? -23.042 -5.322 6.406 1.00 93.44 122 GLY A O 1
ATOM 933 N N . PHE A 1 123 ? -21.336 -3.993 5.818 1.00 94.62 123 PHE A N 1
ATOM 934 C CA . PHE A 1 123 ? -20.349 -5.075 5.833 1.00 94.62 123 PHE A CA 1
ATOM 935 C C . PHE A 1 123 ? -19.951 -5.434 7.270 1.00 94.62 123 PHE A C 1
ATOM 937 O O . PHE A 1 123 ? -19.782 -4.569 8.132 1.00 94.62 123 PHE A O 1
ATOM 944 N N . SER A 1 124 ? -19.707 -6.713 7.532 1.00 95.38 124 SER A N 1
ATOM 945 C CA . SER A 1 124 ? -19.059 -7.144 8.767 1.00 95.38 124 SER A CA 1
ATOM 946 C C . SER A 1 124 ? -17.606 -6.659 8.823 1.00 95.38 124 SER A C 1
ATOM 948 O O . SER A 1 124 ? -16.950 -6.410 7.808 1.00 95.38 124 SER A O 1
ATOM 950 N N . GLN A 1 125 ? -17.044 -6.577 10.031 1.00 92.06 125 GLN A N 1
ATOM 951 C CA . GLN A 1 125 ? -15.643 -6.184 10.214 1.00 92.06 125 GLN A CA 1
ATOM 952 C C . GLN A 1 125 ? -14.672 -7.117 9.471 1.00 92.06 125 GLN A C 1
ATOM 954 O O . GLN A 1 125 ? -13.652 -6.661 8.955 1.00 92.06 125 GLN A O 1
ATOM 959 N N . ARG A 1 126 ? -14.991 -8.417 9.390 1.00 92.69 126 ARG A N 1
ATOM 960 C CA . ARG A 1 126 ? -14.191 -9.395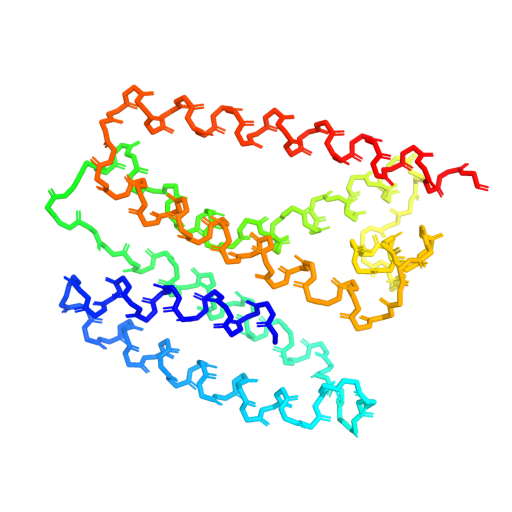 8.639 1.00 92.69 126 ARG A CA 1
ATOM 961 C C . ARG A 1 126 ? -14.252 -9.130 7.138 1.00 92.69 126 ARG A C 1
ATOM 963 O O . ARG A 1 126 ? -13.203 -9.086 6.503 1.00 92.69 126 ARG A O 1
ATOM 970 N N . GLU A 1 127 ? -15.446 -8.911 6.591 1.00 95.19 127 GLU A N 1
ATOM 971 C CA . GLU A 1 127 ? -15.630 -8.600 5.167 1.00 95.19 127 GLU A CA 1
ATOM 972 C C . GLU A 1 127 ? -14.916 -7.307 4.783 1.00 95.19 127 GLU A C 1
ATOM 974 O O . GLU A 1 127 ? -14.174 -7.297 3.807 1.00 95.19 127 GLU A O 1
ATOM 979 N N . ALA A 1 128 ? -15.044 -6.248 5.589 1.00 95.44 128 ALA A N 1
ATOM 980 C CA . ALA A 1 128 ? -14.345 -4.990 5.346 1.00 95.44 128 ALA A CA 1
ATOM 981 C C . ALA A 1 128 ? -12.821 -5.193 5.262 1.00 95.44 128 ALA A C 1
ATOM 983 O O . ALA A 1 128 ? -12.175 -4.685 4.350 1.00 95.44 128 ALA A O 1
ATOM 984 N N . VAL A 1 129 ? -12.236 -5.976 6.174 1.00 94.25 129 VAL A N 1
ATOM 985 C CA . VAL A 1 129 ? -10.794 -6.277 6.159 1.00 94.25 129 VAL A CA 1
ATOM 986 C C . VAL A 1 129 ? -10.394 -7.108 4.935 1.00 94.25 129 VAL A C 1
ATOM 988 O O . VAL A 1 129 ? -9.370 -6.814 4.321 1.00 94.25 129 VAL A O 1
ATOM 991 N N . LEU A 1 130 ? -11.187 -8.114 4.554 1.00 95.44 130 LEU A N 1
ATOM 992 C CA . LEU A 1 130 ? -10.910 -8.941 3.375 1.00 95.44 130 LEU A CA 1
ATOM 993 C C . LEU A 1 130 ? -11.009 -8.137 2.074 1.00 95.44 130 LEU A C 1
ATOM 995 O O . LEU A 1 130 ? -10.127 -8.254 1.228 1.00 95.44 130 LEU A O 1
ATOM 999 N N . ILE A 1 131 ? -12.012 -7.264 1.942 1.00 97.12 131 ILE A N 1
ATOM 1000 C CA . ILE A 1 131 ? -12.141 -6.333 0.812 1.00 97.12 131 ILE A CA 1
ATOM 1001 C C . ILE A 1 131 ? -10.893 -5.453 0.707 1.00 97.12 131 ILE A C 1
ATOM 1003 O O . ILE A 1 131 ? -10.341 -5.293 -0.377 1.00 97.12 131 ILE A O 1
ATOM 1007 N N . LEU A 1 132 ? -10.399 -4.925 1.829 1.00 97.12 132 LEU A N 1
ATOM 1008 C CA . LEU A 1 132 ? -9.174 -4.125 1.844 1.00 97.12 132 LEU A CA 1
ATOM 1009 C C . LEU A 1 132 ? -7.941 -4.936 1.418 1.00 97.12 132 LEU A C 1
ATOM 1011 O O . LEU A 1 132 ? -7.081 -4.410 0.715 1.00 97.12 132 LEU A O 1
ATOM 1015 N N . TYR A 1 133 ? -7.844 -6.215 1.788 1.00 97.00 133 TYR A N 1
ATOM 1016 C CA . TYR A 1 133 ? -6.748 -7.072 1.317 1.00 97.00 133 TYR A CA 1
ATOM 1017 C C . TYR A 1 133 ? -6.845 -7.339 -0.183 1.00 97.00 133 TYR A C 1
ATOM 1019 O O . TYR A 1 133 ? -5.823 -7.291 -0.859 1.00 97.00 133 TYR A O 1
ATOM 1027 N N . LEU A 1 134 ? -8.056 -7.555 -0.705 1.00 98.06 134 LEU A N 1
ATOM 1028 C CA . LEU A 1 134 ? -8.289 -7.723 -2.138 1.00 98.06 134 LEU A CA 1
ATOM 1029 C C . LEU A 1 134 ? -7.947 -6.451 -2.915 1.00 98.06 134 LEU A C 1
ATOM 1031 O O . LEU A 1 134 ? -7.229 -6.533 -3.900 1.00 98.06 134 LEU A O 1
ATOM 1035 N N . ILE A 1 135 ? -8.378 -5.274 -2.453 1.00 98.00 135 ILE A N 1
ATOM 1036 C CA . ILE A 1 135 ? -8.036 -3.994 -3.094 1.00 98.00 135 ILE A CA 1
ATOM 1037 C C . ILE A 1 135 ? -6.521 -3.769 -3.075 1.00 98.00 135 ILE A C 1
ATOM 1039 O O . ILE A 1 135 ? -5.940 -3.460 -4.112 1.00 98.00 135 ILE A O 1
ATOM 1043 N N . GLY A 1 136 ? -5.868 -3.958 -1.923 1.00 98.25 136 GLY A N 1
ATOM 1044 C CA . GLY A 1 136 ? -4.411 -3.842 -1.819 1.00 98.25 136 GLY A CA 1
ATOM 1045 C C . GLY A 1 136 ? -3.676 -4.844 -2.714 1.00 98.25 136 GLY A C 1
ATOM 1046 O O . GLY A 1 136 ? -2.701 -4.485 -3.367 1.00 98.25 136 GLY A O 1
ATOM 1047 N N . GLY A 1 137 ? -4.181 -6.078 -2.799 1.00 98.44 137 GLY A N 1
ATOM 1048 C CA . GLY A 1 137 ? -3.678 -7.119 -3.691 1.00 98.44 137 GLY A CA 1
ATOM 1049 C C . GLY A 1 137 ? -3.792 -6.733 -5.162 1.00 98.44 137 GLY A C 1
ATOM 1050 O O . GLY A 1 137 ? -2.805 -6.781 -5.888 1.00 98.44 137 GLY A O 1
ATOM 1051 N N . SER A 1 138 ? -4.971 -6.281 -5.587 1.00 98.50 138 SER A N 1
ATOM 1052 C CA . SER A 1 138 ? -5.228 -5.825 -6.954 1.00 98.50 138 SER A CA 1
ATOM 1053 C C . SER A 1 138 ? -4.344 -4.642 -7.339 1.00 98.50 138 SER A C 1
ATOM 1055 O O . SER A 1 138 ? -3.769 -4.640 -8.424 1.00 98.50 138 SER A O 1
ATOM 1057 N N . LEU A 1 139 ? -4.177 -3.658 -6.451 1.00 98.50 139 LEU A N 1
ATOM 1058 C CA . LEU A 1 139 ? -3.275 -2.531 -6.693 1.00 98.50 139 LEU A CA 1
ATOM 1059 C C . LEU A 1 139 ? -1.813 -2.987 -6.790 1.00 98.50 139 LEU A C 1
ATOM 1061 O O . LEU A 1 139 ? -1.099 -2.539 -7.682 1.00 98.50 139 LEU A O 1
ATOM 1065 N N . GLY A 1 140 ? -1.377 -3.925 -5.945 1.00 98.31 140 GLY A N 1
ATOM 1066 C CA . GLY A 1 140 ? -0.051 -4.535 -6.056 1.00 98.31 140 GLY A CA 1
ATOM 1067 C C . GLY A 1 140 ? 0.161 -5.266 -7.386 1.00 98.31 140 GLY A C 1
ATOM 1068 O O . GLY A 1 140 ? 1.204 -5.097 -8.012 1.00 98.31 140 GLY A O 1
ATOM 1069 N N . MET A 1 141 ? -0.845 -6.001 -7.875 1.00 98.44 141 MET A N 1
ATOM 1070 C CA . MET A 1 141 ? -0.806 -6.650 -9.194 1.00 98.44 141 MET A CA 1
ATOM 1071 C C . MET A 1 141 ? -0.702 -5.635 -10.338 1.00 98.44 141 MET A C 1
ATOM 1073 O O . MET A 1 141 ? 0.085 -5.836 -11.261 1.00 98.44 141 MET A O 1
ATOM 1077 N N . VAL A 1 142 ? -1.436 -4.519 -10.260 1.00 98.25 142 VAL A N 1
ATOM 1078 C CA . VAL A 1 142 ? -1.274 -3.399 -11.201 1.00 98.25 142 VAL A CA 1
ATOM 1079 C C . VAL A 1 142 ? 0.149 -2.839 -11.123 1.00 98.25 142 VAL A C 1
ATOM 1081 O O . VAL A 1 142 ? 0.764 -2.608 -12.158 1.00 98.25 142 VAL A O 1
ATOM 1084 N N . GLY A 1 143 ? 0.714 -2.700 -9.920 1.00 97.50 143 GLY A N 1
ATOM 1085 C CA . GLY A 1 143 ? 2.110 -2.306 -9.719 1.00 97.50 143 GLY A CA 1
ATOM 1086 C C . GLY A 1 143 ? 3.114 -3.247 -10.395 1.00 97.50 143 GLY A C 1
ATOM 1087 O O . GLY A 1 143 ? 4.070 -2.773 -10.998 1.00 97.50 143 GLY A O 1
ATOM 1088 N N . ILE A 1 144 ? 2.885 -4.565 -10.371 1.00 97.31 144 ILE A N 1
ATOM 1089 C CA . ILE A 1 144 ? 3.708 -5.524 -11.129 1.00 97.31 144 ILE A CA 1
ATOM 1090 C C . ILE A 1 144 ? 3.569 -5.268 -12.631 1.00 97.31 144 ILE A C 1
ATOM 1092 O O . ILE A 1 144 ? 4.580 -5.160 -13.319 1.00 97.31 144 ILE A O 1
ATOM 1096 N N . TYR A 1 145 ? 2.345 -5.135 -13.146 1.00 97.12 145 TYR A N 1
ATOM 1097 C CA . TYR A 1 145 ? 2.121 -4.887 -14.573 1.00 97.12 145 TYR A CA 1
ATOM 1098 C C . TYR A 1 145 ? 2.786 -3.588 -15.057 1.00 97.12 145 TYR A C 1
ATOM 1100 O O . TYR A 1 145 ? 3.418 -3.576 -16.110 1.00 97.12 145 TYR A O 1
ATOM 1108 N N . ILE A 1 146 ? 2.739 -2.523 -14.248 1.00 96.56 146 ILE A N 1
ATOM 1109 C CA . ILE A 1 146 ? 3.416 -1.240 -14.503 1.00 96.56 146 ILE A CA 1
ATOM 1110 C C . ILE A 1 146 ? 4.914 -1.425 -14.785 1.00 96.56 146 ILE A C 1
ATOM 1112 O O . ILE A 1 146 ? 5.462 -0.687 -15.596 1.00 96.56 146 ILE A O 1
ATOM 1116 N N . THR A 1 147 ? 5.585 -2.418 -14.185 1.00 95.56 147 THR A N 1
ATOM 1117 C CA . THR A 1 147 ? 7.012 -2.665 -14.472 1.00 95.56 147 THR A CA 1
ATOM 1118 C C . THR A 1 147 ? 7.263 -2.980 -15.947 1.00 95.56 147 THR A C 1
ATOM 1120 O O . THR A 1 147 ? 8.299 -2.602 -16.484 1.00 95.56 147 THR A O 1
ATOM 1123 N N . GLN A 1 148 ? 6.306 -3.615 -16.622 1.00 93.62 148 GLN A N 1
ATOM 1124 C CA . GLN A 1 148 ? 6.424 -4.074 -18.008 1.00 93.62 148 GLN A CA 1
ATOM 1125 C C . GLN A 1 148 ? 5.652 -3.191 -18.997 1.00 93.62 148 GLN A C 1
ATOM 1127 O O . GLN A 1 148 ? 5.749 -3.399 -20.204 1.00 93.62 148 GLN A O 1
ATOM 1132 N N . ALA A 1 149 ? 4.885 -2.219 -18.498 1.00 95.69 149 ALA A N 1
ATOM 1133 C CA . ALA A 1 149 ? 4.034 -1.370 -19.313 1.00 95.69 149 ALA A CA 1
ATOM 1134 C C . ALA A 1 149 ? 4.853 -0.405 -20.182 1.00 95.69 149 ALA A C 1
ATOM 1136 O O . ALA A 1 149 ? 5.877 0.148 -19.765 1.00 95.69 149 ALA A O 1
ATOM 1137 N N . THR A 1 150 ? 4.353 -0.142 -21.388 1.00 96.69 150 THR A N 1
ATOM 1138 C CA . THR A 1 150 ? 4.854 0.967 -22.203 1.00 96.69 150 THR A CA 1
ATOM 1139 C C . THR A 1 150 ? 4.514 2.309 -21.547 1.00 96.69 150 THR A C 1
ATOM 1141 O O . THR A 1 150 ? 3.630 2.402 -20.693 1.00 96.69 150 THR A O 1
ATOM 1144 N N . ILE A 1 151 ? 5.196 3.386 -21.952 1.00 96.12 151 ILE A N 1
ATOM 1145 C CA . ILE A 1 151 ? 4.928 4.732 -21.417 1.00 96.12 151 ILE A CA 1
ATOM 1146 C C . ILE A 1 151 ? 3.439 5.113 -21.566 1.00 96.12 151 ILE A C 1
ATOM 1148 O O . ILE A 1 151 ? 2.834 5.476 -20.555 1.00 96.12 151 ILE A O 1
ATOM 1152 N N . PRO A 1 152 ? 2.798 4.986 -22.747 1.00 97.44 152 PRO A N 1
ATOM 1153 C CA . PRO A 1 152 ? 1.383 5.330 -22.886 1.00 97.44 152 PRO A CA 1
ATOM 1154 C C . PRO A 1 152 ? 0.462 4.498 -21.985 1.00 97.44 152 PRO A C 1
ATOM 1156 O O . PRO A 1 152 ? -0.427 5.058 -21.346 1.00 97.44 152 PRO A O 1
ATOM 1159 N N . GLU A 1 153 ? 0.690 3.185 -21.885 1.00 96.81 153 GLU A N 1
ATOM 1160 C CA . GLU A 1 153 ? -0.103 2.291 -21.030 1.00 96.81 153 GLU A CA 1
ATOM 1161 C C . GLU A 1 153 ? 0.044 2.648 -19.549 1.00 96.81 153 GLU A C 1
ATOM 1163 O O . GLU A 1 153 ? -0.953 2.757 -18.835 1.00 96.81 153 GLU A O 1
ATOM 1168 N N . GLY A 1 154 ? 1.277 2.889 -19.093 1.00 97.19 154 GLY A N 1
ATOM 1169 C CA . GLY A 1 154 ? 1.562 3.257 -17.710 1.00 97.19 154 GLY A CA 1
ATOM 1170 C C . GLY A 1 154 ? 0.846 4.541 -17.295 1.00 97.19 154 GLY A C 1
ATOM 1171 O O . GLY A 1 154 ? 0.153 4.567 -16.275 1.00 97.19 154 GLY A O 1
ATOM 1172 N N . TYR A 1 155 ? 0.932 5.590 -18.118 1.00 97.56 155 TYR A N 1
ATOM 1173 C CA . TYR A 1 155 ? 0.240 6.852 -17.847 1.00 97.56 155 TYR A CA 1
ATOM 1174 C C . TYR A 1 155 ? -1.281 6.735 -17.979 1.00 97.56 155 TYR A C 1
ATOM 1176 O O . TYR A 1 155 ? -1.995 7.327 -17.171 1.00 97.56 155 TYR A O 1
ATOM 1184 N N . PHE A 1 156 ? -1.795 5.944 -18.925 1.00 98.12 156 PHE A N 1
ATOM 1185 C CA . PHE A 1 156 ? -3.230 5.668 -19.023 1.00 98.12 156 PHE A CA 1
ATOM 1186 C C . PHE A 1 156 ? -3.767 5.012 -17.742 1.00 98.12 156 PHE A C 1
ATOM 1188 O O . PHE A 1 156 ? -4.777 5.455 -17.184 1.00 98.12 156 PHE A O 1
ATOM 1195 N N . ILE A 1 157 ? -3.057 4.005 -17.225 1.00 98.06 157 ILE A N 1
ATOM 1196 C CA . ILE A 1 157 ? -3.388 3.342 -15.959 1.00 98.06 157 ILE A CA 1
ATOM 1197 C C . ILE A 1 157 ? -3.306 4.331 -14.793 1.00 98.06 157 ILE A C 1
ATOM 1199 O O . ILE A 1 157 ? -4.223 4.384 -13.975 1.00 98.06 157 ILE A O 1
ATOM 1203 N N . GLY A 1 158 ? -2.251 5.147 -14.730 1.00 97.62 158 GLY A N 1
ATOM 1204 C CA . GLY A 1 158 ? -2.082 6.164 -13.689 1.00 97.62 158 GLY A CA 1
ATOM 1205 C C . GLY A 1 158 ? -3.215 7.180 -13.644 1.00 97.62 158 GLY A C 1
ATOM 1206 O O . GLY A 1 158 ? -3.803 7.405 -12.588 1.00 97.62 158 GLY A O 1
ATOM 1207 N N . VAL A 1 159 ? -3.556 7.764 -14.793 1.00 98.25 159 VAL A N 1
ATOM 1208 C CA . VAL A 1 159 ? -4.652 8.737 -14.908 1.00 98.25 159 VAL A CA 1
ATOM 1209 C C . VAL A 1 159 ? -5.980 8.093 -14.520 1.00 98.25 159 VAL A C 1
ATOM 1211 O O . VAL A 1 159 ? -6.731 8.663 -13.728 1.00 98.25 159 VAL A O 1
ATOM 1214 N N . THR A 1 160 ? -6.245 6.876 -14.999 1.00 98.00 160 THR A N 1
ATOM 1215 C CA . THR A 1 160 ? -7.457 6.128 -14.640 1.00 98.00 160 THR A CA 1
ATOM 1216 C C . THR A 1 160 ? -7.529 5.883 -13.132 1.00 98.00 160 THR A C 1
ATOM 1218 O O . THR A 1 160 ? -8.567 6.126 -12.517 1.00 98.00 160 THR A O 1
ATOM 1221 N N . ALA A 1 161 ? -6.424 5.471 -12.506 1.00 97.81 161 ALA A N 1
ATOM 1222 C CA . ALA A 1 161 ? -6.357 5.249 -11.066 1.00 97.81 161 ALA A CA 1
ATOM 1223 C C . ALA A 1 161 ? -6.624 6.536 -10.268 1.00 97.81 161 ALA A C 1
ATOM 1225 O O . ALA A 1 161 ? -7.375 6.497 -9.294 1.00 97.81 161 ALA A O 1
ATOM 1226 N N . VAL A 1 162 ? -6.079 7.679 -10.699 1.00 97.69 162 VAL A N 1
ATOM 1227 C CA . VAL A 1 162 ? -6.325 8.988 -10.066 1.00 97.69 162 VAL A CA 1
ATOM 1228 C C . VAL A 1 162 ? -7.790 9.408 -10.195 1.00 97.69 162 VAL A C 1
ATOM 1230 O O . VAL A 1 162 ? -8.387 9.832 -9.205 1.00 97.69 162 VAL A O 1
ATOM 1233 N N . ILE A 1 163 ? -8.399 9.255 -11.376 1.00 98.06 163 ILE A N 1
ATOM 1234 C CA . ILE A 1 163 ? -9.819 9.580 -11.597 1.00 98.06 163 ILE A CA 1
ATOM 1235 C C . ILE A 1 163 ? -10.713 8.708 -10.709 1.00 98.06 163 ILE A C 1
ATOM 1237 O O . ILE A 1 163 ? -11.602 9.226 -10.030 1.00 98.06 163 ILE A O 1
ATOM 1241 N N . LEU A 1 164 ? -10.460 7.396 -10.671 1.00 97.50 164 LEU A N 1
ATOM 1242 C CA . LEU A 1 164 ? -11.209 6.468 -9.825 1.00 97.50 164 LEU A CA 1
ATOM 1243 C C . LEU A 1 164 ? -11.031 6.795 -8.340 1.00 97.50 164 LEU A C 1
ATOM 1245 O O . LEU A 1 164 ? -12.018 6.835 -7.607 1.00 97.50 164 LEU A O 1
ATOM 1249 N N . ALA A 1 165 ? -9.803 7.078 -7.898 1.00 96.75 165 ALA A N 1
ATOM 1250 C CA . ALA A 1 165 ? -9.527 7.488 -6.526 1.00 96.75 165 ALA A CA 1
ATOM 1251 C C . ALA A 1 165 ? -10.295 8.768 -6.164 1.00 96.75 165 ALA A C 1
ATOM 1253 O O . ALA A 1 165 ? -10.971 8.799 -5.138 1.00 96.75 165 ALA A O 1
ATOM 1254 N N . GLY A 1 166 ? -10.271 9.785 -7.030 1.00 96.38 166 GLY A N 1
ATOM 1255 C CA . GLY A 1 166 ? -11.052 11.009 -6.854 1.00 96.38 166 GLY A CA 1
ATOM 1256 C C . GLY A 1 166 ? -12.547 10.717 -6.722 1.00 96.38 166 GLY A C 1
ATOM 1257 O O . GLY A 1 166 ? -13.159 11.087 -5.721 1.00 96.38 166 GLY A O 1
ATOM 1258 N N . TYR A 1 167 ? -13.125 9.979 -7.675 1.00 96.06 167 TYR A N 1
ATOM 1259 C CA . TYR A 1 167 ? -14.536 9.581 -7.643 1.00 96.06 167 TYR A CA 1
ATOM 1260 C C . TYR A 1 167 ? -14.915 8.872 -6.334 1.00 96.06 167 TYR A C 1
ATOM 1262 O O . TYR A 1 167 ? -15.906 9.233 -5.693 1.00 96.06 167 TYR A O 1
ATOM 1270 N N . PHE A 1 168 ? -14.119 7.888 -5.902 1.00 94.50 168 PHE A N 1
ATOM 1271 C CA . PHE A 1 168 ? -14.387 7.162 -4.663 1.00 94.50 168 PHE A CA 1
ATOM 1272 C C . PHE A 1 168 ? -14.189 8.024 -3.419 1.00 94.50 168 PHE A C 1
ATOM 1274 O O . PHE A 1 168 ? -14.943 7.840 -2.467 1.00 94.50 168 PHE A O 1
ATOM 1281 N N . ILE A 1 169 ? -13.255 8.981 -3.413 1.00 93.94 169 ILE A N 1
ATOM 1282 C CA . ILE A 1 169 ? -13.120 9.939 -2.308 1.00 93.94 169 ILE A CA 1
ATOM 1283 C C . ILE A 1 169 ? -14.408 10.748 -2.156 1.00 93.94 169 ILE A C 1
ATOM 1285 O O . ILE A 1 169 ? -14.986 10.764 -1.070 1.00 93.94 169 ILE A O 1
ATOM 1289 N N . PHE A 1 170 ? -14.907 11.347 -3.241 1.00 92.06 170 PHE A N 1
ATOM 1290 C CA . PHE A 1 170 ? -16.146 12.129 -3.205 1.00 92.06 170 PHE A CA 1
ATOM 1291 C C . PHE A 1 170 ? -17.351 11.284 -2.777 1.00 92.06 170 PHE A C 1
ATOM 1293 O O . PHE A 1 170 ? -18.105 11.705 -1.901 1.00 92.06 170 PHE A O 1
ATOM 1300 N N . LYS A 1 171 ? -17.501 10.079 -3.339 1.00 91.06 171 LYS A N 1
ATOM 1301 C CA . LYS A 1 171 ? -18.610 9.164 -3.028 1.00 91.06 171 LYS A CA 1
ATOM 1302 C C . LYS A 1 171 ? -18.567 8.629 -1.594 1.00 91.06 171 LYS A C 1
ATOM 1304 O O . LYS A 1 171 ? -19.596 8.470 -0.946 1.00 91.06 171 LYS A O 1
ATOM 1309 N N . LEU A 1 172 ? -17.382 8.293 -1.084 1.00 88.19 172 LEU A N 1
ATOM 1310 C CA . LEU A 1 172 ? -17.239 7.794 0.286 1.00 88.19 172 LEU A CA 1
ATOM 1311 C C . LEU A 1 172 ? -17.419 8.903 1.320 1.00 88.19 172 LEU A C 1
ATOM 1313 O O . LEU A 1 172 ? -17.821 8.604 2.446 1.00 88.19 172 LEU A O 1
ATOM 1317 N N . ASP A 1 173 ? -17.094 10.143 0.959 1.00 86.81 173 ASP A N 1
ATOM 1318 C CA . ASP A 1 173 ? -17.265 11.313 1.809 1.00 86.81 173 ASP A CA 1
ATOM 1319 C C . ASP A 1 173 ? -18.731 11.765 1.888 1.00 86.81 173 ASP A C 1
ATOM 1321 O O . ASP A 1 173 ? -19.239 11.937 2.997 1.00 86.81 173 ASP A O 1
ATOM 1325 N N . SER A 1 174 ? -19.441 11.850 0.753 1.00 81.06 174 SER A N 1
ATOM 1326 C CA . SER A 1 174 ? -20.869 12.221 0.711 1.00 81.06 174 SER A CA 1
ATOM 1327 C C . SER A 1 174 ? -21.740 11.314 1.576 1.00 81.06 174 SER A C 1
ATOM 1329 O O . SER A 1 174 ? -22.627 11.779 2.287 1.00 81.06 174 SER A O 1
ATOM 1331 N N . ASP A 1 175 ? -21.431 10.020 1.576 1.00 68.75 175 ASP A N 1
ATOM 1332 C CA . ASP A 1 175 ? -22.191 9.014 2.318 1.00 68.75 175 ASP A CA 1
ATOM 1333 C C . ASP A 1 175 ? -21.874 9.026 3.827 1.00 68.75 175 ASP A C 1
ATOM 1335 O O . ASP A 1 175 ? -22.427 8.233 4.581 1.00 68.75 175 ASP A O 1
ATOM 1339 N N . SER A 1 176 ? -20.944 9.875 4.280 1.00 61.50 176 SER A N 1
ATOM 1340 C CA . SER A 1 176 ? -20.595 10.041 5.700 1.00 61.50 176 SER A CA 1
ATOM 1341 C C . SER A 1 176 ? -21.073 11.347 6.325 1.00 61.50 176 SER A C 1
ATOM 1343 O O . SER A 1 176 ? -20.892 11.539 7.526 1.00 61.50 176 SER A O 1
ATOM 1345 N N . SER A 1 177 ? -21.628 12.245 5.510 1.00 54.84 177 SER A N 1
ATOM 1346 C CA . SER A 1 177 ? -22.207 13.527 5.925 1.00 54.84 177 SER A CA 1
ATOM 1347 C C . SER A 1 177 ? -23.724 13.473 6.160 1.00 54.84 177 SER A C 1
ATOM 1349 O O . SER A 1 177 ? -24.334 14.522 6.352 1.00 54.84 177 SER A O 1
ATOM 1351 N N . VAL A 1 178 ? -24.312 12.273 6.154 1.00 44.59 178 VAL A N 1
ATOM 1352 C CA . VAL A 1 178 ? -25.681 11.971 6.609 1.00 44.59 178 VAL A CA 1
ATOM 1353 C C . VAL A 1 178 ? -25.578 11.181 7.907 1.00 44.59 178 VAL A C 1
ATOM 1355 O O . VAL A 1 178 ? -26.337 11.501 8.844 1.00 44.59 178 VAL A O 1
#

Sequence (178 aa):
GVSAVAAAFILLLGAVNDQFLVAALAAALLGACLGFLRYNFYPAKIFMGDAGSLFLGFLLAVLGIQLRFPQNSNFVTWMVPVFILGLPIFDMTLVIFSRLRRGVSPNTAGKDHVSHRLVRRGFSQREAVLILYLIGGSLGMVGIYITQATIPEGYFIGVTAVILAGYFIFKLDSDSSV

Radius of gyration: 16.86 Å; chains: 1; bounding box: 45×36×44 Å